Protein AF-A0A3R7PIP9-F1 (afdb_monomer_lite)

Radius of gyration: 19.39 Å; chains: 1; bounding box: 47×33×48 Å

Secondary structure (DSSP, 8-state):
---GGGHHHHTTT--TT--S--EE-TTT--EESSHHHHHHHHHHHH----EE-SSSS-EESSHHHHHHHHHHHSTT--

Organism: Penaeus vannamei (NCBI:txid6689)

pLDDT: mean 79.93, std 18.94, range [34.78, 95.81]

Foldseek 3Di:
DDDPVPVVVVVVVDDPDPPQPWDAAPPPRDTDNDPVVNQLVVCVVVVDFPAAAPVDRDTHSDPVVSVVCCCVVVVVPD

InterPro domains:
  IPR013087 Zinc finger C2H2-type [PF00096] (23-45)
  IPR013087 Zinc finger C2H2-type [PF00096] (51-74)
  IPR013087 Zinc finger C2H2-type [PS00028] (25-45)
  IPR013087 Zinc finger C2H2-type [PS50157] (23-50)
  IPR013087 Zinc finger C2H2-type [PS50157] (51-78)
  IPR013087 Zinc finger C2H2-type [SM00355] (23-45)
  IPR013087 Zinc finger C2H2-type [SM00355] (51-74)
  IPR036236 Zinc finger C2H2 superfamily [SSF57667] (22-71)
  IPR051967 Krueppel C2H2-type Zinc-Finger Domain-Containing Protein [PTHR45925] (25-75)

Structure (mmCIF, N/CA/C/O backbone):
data_AF-A0A3R7PIP9-F1
#
_entry.id   AF-A0A3R7PIP9-F1
#
loop_
_atom_site.group_PDB
_atom_site.id
_atom_site.type_symbol
_atom_site.label_atom_id
_atom_site.label_alt_id
_atom_site.label_comp_id
_atom_site.label_asym_id
_atom_site.label_entity_id
_atom_site.label_seq_id
_atom_site.pdbx_PDB_ins_code
_atom_site.Cartn_x
_atom_site.Cartn_y
_atom_site.Cartn_z
_atom_site.occupancy
_atom_site.B_iso_or_equiv
_atom_site.auth_seq_id
_atom_site.auth_comp_id
_atom_site.auth_asym_id
_atom_site.auth_atom_id
_atom_site.pdbx_PDB_model_num
ATOM 1 N N . MET A 1 1 ? -22.889 14.653 12.457 1.00 34.78 1 MET A N 1
ATOM 2 C CA . MET A 1 1 ? -22.983 13.676 13.563 1.00 34.78 1 MET A CA 1
ATOM 3 C C . MET A 1 1 ? -21.737 13.837 14.422 1.00 34.78 1 MET A C 1
ATOM 5 O O . MET A 1 1 ? -20.644 13.761 13.879 1.00 34.78 1 MET A O 1
ATOM 9 N N . ARG A 1 2 ? -21.897 14.214 15.698 1.00 35.19 2 ARG A N 1
ATOM 10 C CA . ARG A 1 2 ? -20.802 14.530 16.635 1.00 35.19 2 ARG A CA 1
ATOM 11 C C . ARG A 1 2 ? -20.165 13.216 17.102 1.00 35.19 2 ARG A C 1
ATOM 13 O O . ARG A 1 2 ? -20.878 12.373 17.635 1.00 35.19 2 ARG A O 1
ATOM 20 N N . ASN A 1 3 ? -18.868 13.029 16.852 1.00 40.94 3 ASN A N 1
ATOM 21 C CA . ASN A 1 3 ? -18.126 11.861 17.323 1.00 40.94 3 ASN A CA 1
ATOM 22 C C . ASN A 1 3 ? -17.781 12.072 18.814 1.00 40.94 3 ASN A C 1
ATOM 24 O O . ASN A 1 3 ? -17.158 13.088 19.125 1.00 40.94 3 ASN A O 1
ATOM 28 N N . PRO A 1 4 ? -18.200 11.187 19.736 1.00 43.84 4 PRO A N 1
ATOM 29 C CA . PRO A 1 4 ? -18.008 11.355 21.182 1.00 43.84 4 PRO A CA 1
ATOM 30 C C . PRO A 1 4 ? -16.542 11.340 21.657 1.00 43.84 4 PRO A C 1
ATOM 32 O O . PRO A 1 4 ? -16.288 11.583 22.831 1.00 43.84 4 PRO A O 1
ATOM 35 N N . SER A 1 5 ? -15.570 11.103 20.773 1.00 55.56 5 SER A N 1
ATOM 36 C CA . SER A 1 5 ? -14.143 11.010 21.121 1.00 55.56 5 SER A CA 1
ATOM 37 C C . SER A 1 5 ? -13.436 12.341 21.419 1.00 55.56 5 SER A C 1
ATOM 39 O O . SER A 1 5 ? -12.273 12.313 21.802 1.00 55.56 5 SER A O 1
ATOM 41 N N . ASP A 1 6 ? -14.086 13.493 21.231 1.00 50.06 6 ASP A N 1
ATOM 42 C CA . ASP A 1 6 ? -13.450 14.817 21.392 1.00 50.06 6 ASP A CA 1
ATOM 43 C C . ASP A 1 6 ? -13.430 15.305 22.857 1.00 50.06 6 ASP A C 1
ATOM 45 O O . ASP A 1 6 ? -12.531 16.035 23.268 1.00 50.06 6 ASP A O 1
ATOM 49 N N . ALA A 1 7 ? -14.382 14.850 23.683 1.00 53.88 7 ALA A N 1
ATOM 50 C CA . ALA A 1 7 ? -14.500 15.282 25.081 1.00 53.88 7 ALA A CA 1
ATOM 51 C C . ALA A 1 7 ? -13.401 14.699 25.993 1.00 53.88 7 ALA A C 1
ATOM 53 O O . ALA A 1 7 ? -12.969 15.355 26.938 1.00 53.88 7 ALA A O 1
ATOM 54 N N . GLU A 1 8 ? -12.910 13.498 25.682 1.00 52.03 8 GLU A N 1
ATOM 55 C CA . GLU A 1 8 ? -11.896 12.795 26.483 1.00 52.03 8 GLU A CA 1
ATOM 56 C C . GLU A 1 8 ? -10.507 13.457 26.371 1.00 52.03 8 GLU A C 1
ATOM 58 O O . GLU A 1 8 ? -9.723 13.452 27.318 1.00 52.03 8 GLU A O 1
ATOM 63 N N . PHE A 1 9 ? -10.200 14.080 25.228 1.00 52.81 9 PHE A N 1
ATOM 64 C CA . PHE A 1 9 ? -8.892 14.697 24.972 1.00 52.81 9 PHE A CA 1
ATOM 65 C C . PHE A 1 9 ? -8.704 16.049 25.676 1.00 52.81 9 PHE A C 1
ATOM 67 O O . PHE A 1 9 ? -7.568 16.437 25.959 1.00 52.81 9 PHE A O 1
ATOM 74 N N . ALA A 1 10 ? -9.796 16.737 26.024 1.00 54.28 10 ALA A N 1
ATOM 75 C CA . ALA A 1 10 ? -9.750 18.010 26.741 1.00 54.28 10 ALA A CA 1
ATOM 76 C C . ALA A 1 10 ? -9.243 17.865 28.191 1.00 54.28 10 ALA A C 1
ATOM 78 O O . ALA A 1 10 ? -8.610 18.781 28.713 1.00 54.28 10 ALA A O 1
ATOM 79 N N . LEU A 1 11 ? -9.452 16.705 28.828 1.00 55.69 11 LEU A N 1
ATOM 80 C CA . LEU A 1 11 ? -8.982 16.431 30.195 1.00 55.69 11 LEU A CA 1
ATOM 81 C C . LEU A 1 11 ? -7.464 16.201 30.282 1.00 55.69 11 LEU A C 1
ATOM 83 O O . LEU A 1 11 ? -6.884 16.348 31.354 1.00 55.69 11 LEU A O 1
ATOM 87 N N . LEU A 1 12 ? -6.812 15.871 29.162 1.00 58.25 12 LEU A N 1
ATOM 88 C CA . LEU A 1 12 ? -5.374 15.582 29.097 1.00 58.25 12 LEU A CA 1
ATOM 89 C C . LEU A 1 12 ? -4.518 16.798 28.702 1.00 58.25 12 LEU A C 1
ATOM 91 O O . LEU A 1 12 ? -3.302 16.668 28.574 1.00 58.25 12 LEU A O 1
ATOM 95 N N . GLY A 1 13 ? -5.124 17.974 28.495 1.00 54.69 13 GLY A N 1
ATOM 96 C CA . GLY A 1 13 ? -4.395 19.203 28.158 1.00 54.69 13 GLY A CA 1
ATOM 97 C C . GLY A 1 13 ? -3.667 19.158 26.807 1.00 54.69 13 GLY A C 1
ATOM 98 O O . GLY A 1 13 ? -2.705 19.898 26.603 1.00 54.69 13 GLY A O 1
ATOM 99 N N . LEU A 1 14 ? -4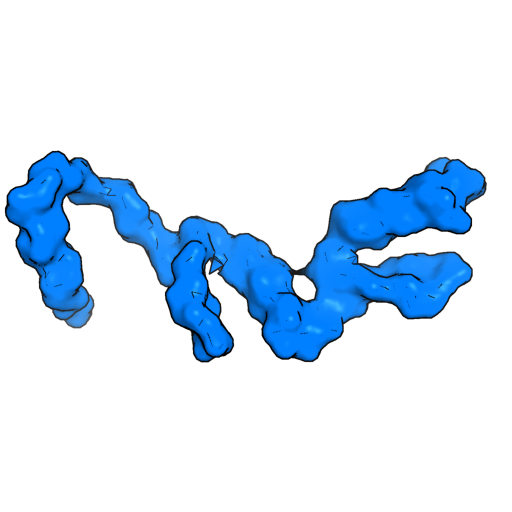.094 18.287 25.885 1.00 50.97 14 LEU A N 1
ATOM 100 C CA . LEU A 1 14 ? -3.515 18.185 24.545 1.00 50.97 14 LEU A CA 1
ATOM 101 C C . LEU A 1 14 ? -4.129 19.247 23.614 1.00 50.97 14 LEU A C 1
ATOM 103 O O . LEU A 1 14 ? -5.334 19.495 23.685 1.00 50.97 14 LEU A O 1
ATOM 107 N N . PRO A 1 15 ? -3.335 19.887 22.733 1.00 47.72 15 PRO A N 1
ATOM 108 C CA . PRO A 1 15 ? -3.841 20.941 21.864 1.00 47.72 15 PRO A CA 1
ATOM 109 C C . PRO A 1 15 ? -4.904 20.391 20.892 1.00 47.72 15 PRO A C 1
ATOM 111 O O . PRO A 1 15 ? -4.635 19.410 20.188 1.00 47.72 15 PRO A O 1
ATOM 114 N N . PRO A 1 16 ? -6.092 21.021 20.791 1.00 50.44 16 PRO A N 1
ATOM 115 C CA . PRO A 1 16 ? -7.100 20.634 19.811 1.00 50.44 16 PRO A CA 1
ATOM 116 C C . PRO A 1 16 ? -6.590 20.990 18.409 1.00 50.44 16 PRO A C 1
ATOM 118 O O . PRO A 1 16 ? -6.552 22.155 18.019 1.00 50.44 16 PRO A O 1
ATOM 121 N N . GLY A 1 17 ? -6.128 19.984 17.660 1.00 56.41 17 GLY A N 1
ATOM 122 C CA . GLY A 1 17 ? -5.569 20.206 16.320 1.00 56.41 17 GLY A CA 1
ATOM 123 C C . GLY A 1 17 ? -4.727 19.083 15.708 1.00 56.41 17 GLY A C 1
ATOM 124 O O . GLY A 1 17 ? -4.288 19.226 14.572 1.00 56.41 17 GLY A O 1
ATOM 125 N N . SER A 1 18 ? -4.500 17.95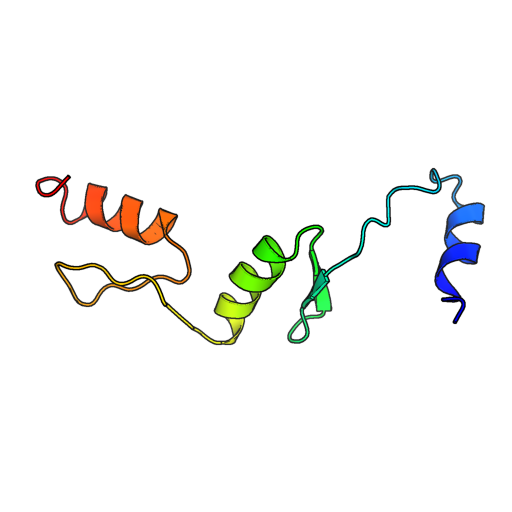3 16.387 1.00 51.59 18 SER A N 1
ATOM 126 C CA . SER A 1 18 ? -3.735 16.828 15.805 1.00 51.59 18 SER A CA 1
ATOM 127 C C . SER A 1 18 ? -4.581 15.836 14.998 1.00 51.59 18 SER A C 1
ATOM 129 O O . SER A 1 18 ? -4.037 14.933 14.362 1.00 51.59 18 SER A O 1
ATOM 131 N N . HIS A 1 19 ? -5.906 15.983 15.000 1.00 57.88 19 HIS A N 1
ATOM 132 C CA . HIS A 1 19 ? -6.822 15.065 14.323 1.00 57.88 19 HIS A CA 1
ATOM 133 C C . HIS A 1 19 ? -7.099 15.523 12.885 1.00 57.88 19 HIS A C 1
ATOM 135 O O . HIS A 1 19 ? -8.244 15.702 12.475 1.00 57.88 19 HIS A O 1
ATOM 141 N N . GLY A 1 20 ? -6.038 15.709 12.092 1.00 61.28 20 GLY A N 1
ATOM 142 C CA . GLY A 1 20 ? -6.185 15.627 10.639 1.00 61.28 20 GLY A CA 1
ATOM 143 C C . GLY A 1 20 ? -6.827 14.282 10.287 1.00 61.28 20 GLY A C 1
ATOM 144 O O . GLY A 1 20 ? -6.568 13.298 10.981 1.00 61.28 20 GLY A O 1
ATOM 145 N N . ALA A 1 21 ? -7.695 14.245 9.268 1.00 66.81 21 ALA A N 1
ATOM 146 C CA . ALA A 1 21 ? -8.451 13.050 8.885 1.00 66.81 21 ALA A CA 1
ATOM 147 C C . ALA A 1 21 ? -7.578 11.782 8.956 1.00 66.81 21 ALA A C 1
ATOM 149 O O . ALA A 1 21 ? -6.603 11.635 8.217 1.00 66.81 21 ALA A O 1
ATOM 150 N N . GLN A 1 22 ? -7.908 10.901 9.900 1.00 78.25 22 GLN A N 1
ATOM 151 C CA . GLN A 1 22 ? -7.169 9.674 10.158 1.00 78.25 22 GLN A CA 1
ATOM 152 C C . GLN A 1 22 ? -7.669 8.579 9.217 1.00 78.25 22 GLN A C 1
ATOM 154 O O . GLN A 1 22 ? -8.860 8.282 9.150 1.00 78.25 22 GLN A O 1
ATOM 159 N N . TYR A 1 23 ? -6.745 7.957 8.494 1.00 85.06 23 TYR A N 1
ATOM 160 C CA . TYR A 1 23 ? -7.026 6.869 7.568 1.00 85.06 23 TYR A CA 1
ATOM 161 C C . TYR A 1 23 ? -6.740 5.542 8.261 1.00 85.06 23 TYR A C 1
ATOM 163 O O . TYR A 1 23 ? -5.588 5.214 8.546 1.00 85.06 23 TYR A O 1
ATOM 171 N N . VAL A 1 24 ? -7.791 4.777 8.545 1.00 87.50 24 VAL A N 1
ATOM 172 C CA . VAL A 1 24 ? -7.695 3.537 9.323 1.00 87.50 24 VAL A CA 1
ATOM 173 C C . VAL A 1 24 ? -7.646 2.323 8.400 1.00 87.50 24 VAL A C 1
ATOM 175 O O . VAL A 1 24 ? -8.439 2.185 7.468 1.00 87.50 24 VAL A O 1
ATOM 178 N N . CYS A 1 25 ? -6.717 1.408 8.666 1.00 91.25 25 CYS A N 1
ATOM 179 C CA . CYS A 1 25 ? -6.641 0.140 7.964 1.00 91.25 25 CYS A CA 1
ATOM 180 C C . CYS A 1 25 ? -7.787 -0.781 8.371 1.00 91.25 25 CYS A C 1
ATOM 182 O O . CYS A 1 25 ? -7.857 -1.234 9.509 1.00 91.25 25 CYS A O 1
ATOM 184 N N . LYS A 1 26 ? -8.627 -1.150 7.403 1.00 91.06 26 LYS A N 1
ATOM 185 C CA . LYS A 1 26 ? -9.748 -2.075 7.617 1.00 91.06 26 LYS A CA 1
ATOM 186 C C . LYS A 1 26 ? -9.342 -3.506 7.999 1.00 91.06 26 LYS A C 1
ATOM 188 O O . LYS A 1 26 ? -10.185 -4.256 8.466 1.00 91.06 26 LYS A O 1
ATOM 193 N N . PHE A 1 27 ? -8.085 -3.896 7.777 1.00 93.06 27 PHE A N 1
ATOM 194 C CA . PHE A 1 27 ? -7.608 -5.257 8.057 1.00 93.06 27 PHE A CA 1
ATOM 195 C C . PHE A 1 27 ? -6.993 -5.413 9.449 1.00 93.06 27 PHE A C 1
ATOM 197 O O . PHE A 1 27 ? -7.066 -6.491 10.024 1.00 93.06 27 PHE A O 1
ATOM 204 N N . CYS A 1 28 ? -6.353 -4.368 9.980 1.00 93.44 28 CYS A N 1
ATOM 205 C CA . CYS A 1 28 ? -5.620 -4.451 11.249 1.00 93.44 28 CYS A CA 1
ATOM 206 C C . CYS A 1 28 ? -5.824 -3.252 12.185 1.00 93.44 28 CYS A C 1
ATOM 208 O O . CYS A 1 28 ? -5.168 -3.174 13.218 1.00 93.44 28 CYS A O 1
ATOM 210 N N . GLY A 1 29 ? -6.674 -2.288 11.824 1.00 87.38 29 GLY A N 1
ATOM 211 C CA . GLY A 1 29 ? -6.975 -1.114 12.647 1.00 87.38 29 GLY A CA 1
ATOM 212 C C . GLY A 1 29 ? -5.854 -0.073 12.741 1.00 87.38 29 GLY A C 1
ATOM 213 O O . GLY A 1 29 ? -6.028 0.939 13.411 1.00 87.38 29 GLY A O 1
ATOM 214 N N . LYS A 1 30 ? -4.706 -0.270 12.072 1.00 87.00 30 LYS A N 1
ATOM 215 C CA . LYS A 1 30 ? -3.605 0.708 12.079 1.00 87.00 30 LYS A CA 1
ATOM 216 C C . LYS A 1 30 ? -4.034 2.051 11.494 1.00 87.00 30 LYS A C 1
ATOM 218 O O . LYS A 1 30 ? -4.667 2.096 10.441 1.00 87.00 30 LYS A O 1
ATOM 223 N N . ILE A 1 31 ? -3.621 3.129 12.153 1.00 85.12 31 ILE A N 1
ATOM 224 C CA . ILE A 1 31 ? -3.954 4.504 11.781 1.00 85.12 31 ILE A CA 1
ATOM 225 C C . ILE A 1 31 ? -2.814 5.116 10.964 1.00 85.12 31 ILE A C 1
ATOM 227 O O . ILE A 1 31 ? -1.640 4.986 11.311 1.00 85.12 31 ILE A O 1
ATOM 231 N N . PHE A 1 32 ? -3.172 5.813 9.890 1.00 85.88 32 PHE A N 1
ATOM 232 C CA . PHE A 1 32 ? -2.263 6.559 9.030 1.00 85.88 32 PHE A CA 1
ATOM 233 C C . PHE A 1 32 ? -2.749 7.999 8.879 1.00 85.88 32 PHE A C 1
ATOM 235 O O . PHE A 1 32 ? -3.945 8.261 8.789 1.00 85.88 32 PHE A O 1
ATOM 242 N N . PHE A 1 33 ? -1.809 8.935 8.786 1.00 83.00 33 PHE A N 1
ATOM 243 C CA . PHE A 1 33 ? -2.110 10.362 8.615 1.00 83.00 33 PHE A CA 1
ATOM 244 C C . PHE A 1 33 ? -2.280 10.780 7.148 1.00 83.00 33 PHE A C 1
ATOM 246 O O . PHE A 1 33 ? -2.730 11.883 6.864 1.00 83.00 33 PHE A O 1
ATOM 253 N N . TYR A 1 34 ? -1.936 9.895 6.207 1.00 84.50 34 TYR A N 1
ATOM 254 C CA . TYR A 1 34 ? -2.043 10.153 4.773 1.00 84.50 34 TYR A CA 1
ATOM 255 C C . TYR A 1 34 ? -2.751 8.992 4.066 1.00 84.50 34 TYR A C 1
ATOM 257 O O . TYR A 1 34 ? -2.408 7.831 4.330 1.00 84.50 34 TYR A O 1
ATOM 265 N N . PRO A 1 35 ? -3.653 9.274 3.106 1.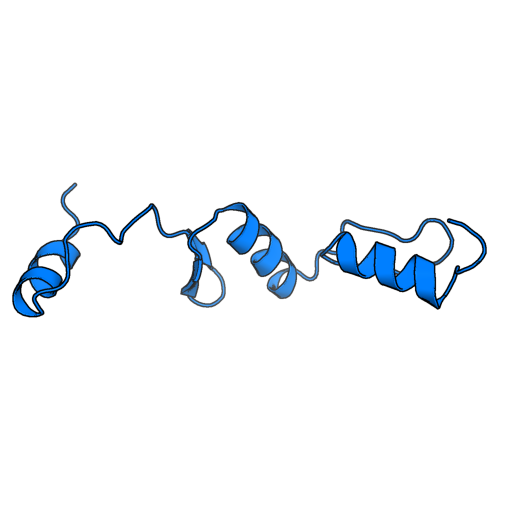00 87.75 35 PRO A N 1
ATOM 266 C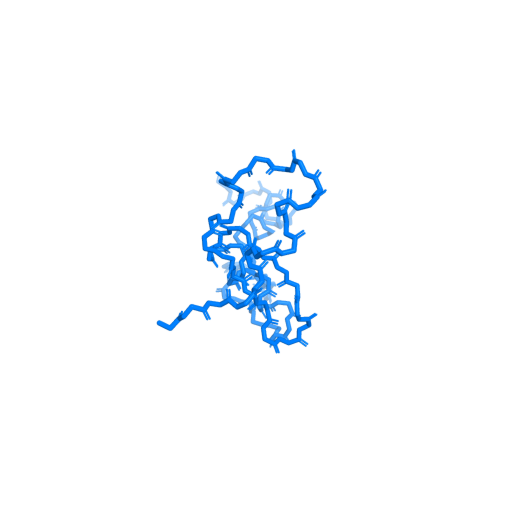 CA . PRO A 1 35 ? -4.368 8.230 2.375 1.00 87.75 35 PRO A CA 1
ATOM 267 C C . PRO A 1 35 ? -3.406 7.373 1.549 1.00 87.75 35 PRO A C 1
ATOM 269 O O . PRO A 1 35 ? -3.528 6.153 1.517 1.00 87.75 35 PRO A O 1
ATOM 272 N N . SER A 1 36 ? -2.378 7.990 0.959 1.00 89.38 36 SER A N 1
ATOM 273 C CA . SER A 1 36 ? -1.351 7.286 0.183 1.00 89.38 36 SER A CA 1
ATOM 274 C C . SER A 1 36 ? -0.510 6.330 1.035 1.00 89.38 36 SER A C 1
ATOM 276 O O . SER A 1 36 ? -0.028 5.313 0.533 1.00 89.38 36 SER A O 1
ATOM 278 N N . SER A 1 37 ? -0.330 6.626 2.326 1.00 91.31 37 SER A N 1
ATOM 279 C CA . SER A 1 37 ? 0.341 5.726 3.268 1.00 91.31 37 SER A CA 1
ATOM 280 C C . SER A 1 37 ? -0.552 4.541 3.627 1.00 91.31 37 SER A C 1
ATOM 282 O O . SER A 1 37 ? -0.067 3.409 3.618 1.00 91.31 37 SER A O 1
ATOM 284 N N . LEU A 1 38 ? -1.850 4.779 3.858 1.00 93.25 38 LEU A N 1
ATOM 285 C CA . LEU A 1 38 ? -2.822 3.704 4.065 1.00 93.25 38 LEU A CA 1
ATOM 286 C C . LEU A 1 38 ? -2.912 2.793 2.832 1.00 93.25 38 LEU A C 1
ATOM 288 O O . LEU A 1 38 ? -2.866 1.576 2.968 1.00 93.25 38 LEU A O 1
ATOM 292 N N . GLU A 1 39 ? -3.001 3.355 1.629 1.00 92.94 39 GLU A N 1
ATOM 293 C CA . GLU A 1 39 ? -3.120 2.578 0.394 1.00 92.94 39 GLU A CA 1
ATOM 294 C C . GLU A 1 39 ? -1.899 1.670 0.175 1.00 92.94 39 GLU A C 1
ATOM 296 O O . GLU A 1 39 ? -2.039 0.472 -0.076 1.00 92.94 39 GLU A O 1
ATOM 301 N N . LYS A 1 40 ? -0.680 2.206 0.348 1.00 94.12 40 LYS A N 1
ATOM 302 C CA . LYS A 1 40 ? 0.554 1.402 0.294 1.00 94.12 40 LYS A CA 1
ATOM 303 C C . LYS A 1 40 ? 0.553 0.296 1.346 1.00 94.12 40 LYS A C 1
ATOM 305 O O . LYS A 1 40 ? 1.026 -0.802 1.064 1.00 94.12 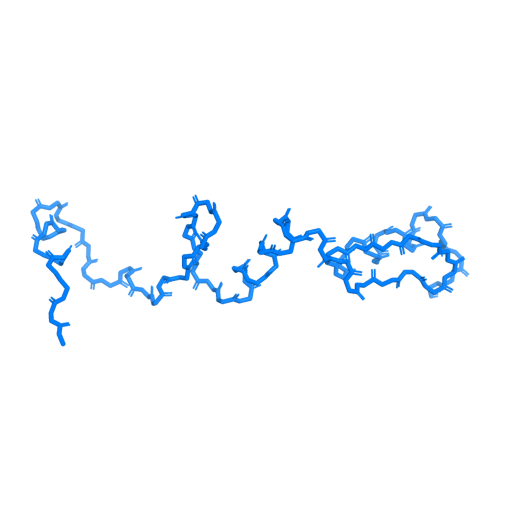40 LYS A O 1
ATOM 310 N N . HIS A 1 41 ? 0.044 0.585 2.542 1.00 94.50 41 HIS A N 1
ATOM 311 C CA . HIS A 1 41 ? -0.073 -0.398 3.609 1.00 94.50 41 HIS A CA 1
ATOM 312 C C . HIS A 1 41 ? -1.106 -1.485 3.290 1.00 94.50 41 HIS A C 1
ATOM 314 O O . HIS A 1 41 ? -0.821 -2.654 3.503 1.00 94.50 41 HIS A O 1
ATOM 320 N N . ILE A 1 42 ? -2.261 -1.153 2.712 1.00 95.56 42 ILE A N 1
ATOM 321 C CA . ILE A 1 42 ? -3.285 -2.141 2.334 1.00 95.56 42 ILE A CA 1
ATOM 322 C C . ILE A 1 42 ? -2.706 -3.227 1.415 1.00 95.56 42 ILE A C 1
ATOM 324 O O . ILE A 1 42 ? -3.037 -4.403 1.572 1.00 95.56 42 ILE A O 1
ATOM 328 N N . ARG A 1 43 ? -1.765 -2.873 0.532 1.00 95.81 43 ARG A N 1
ATOM 329 C CA . ARG A 1 43 ? -1.075 -3.838 -0.342 1.00 95.81 43 ARG A CA 1
ATOM 330 C C . ARG A 1 43 ? -0.297 -4.915 0.422 1.00 95.81 43 ARG A C 1
ATOM 332 O O . ARG A 1 43 ? -0.036 -5.977 -0.132 1.00 95.81 43 ARG A O 1
ATOM 339 N N . THR A 1 44 ? 0.065 -4.689 1.690 1.00 94.75 44 THR A N 1
ATOM 340 C CA . THR A 1 44 ? 0.693 -5.726 2.529 1.00 94.75 44 THR A CA 1
ATOM 341 C C . THR A 1 44 ? -0.298 -6.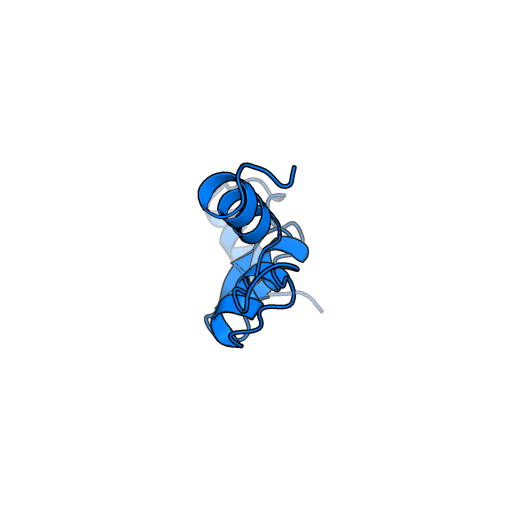790 2.986 1.00 94.75 44 THR A C 1
ATOM 343 O O . THR A 1 44 ? 0.121 -7.899 3.289 1.00 94.75 44 THR A O 1
ATOM 346 N N . HIS A 1 45 ? -1.591 -6.465 3.038 1.00 95.44 45 HIS A N 1
ATOM 347 C CA . HIS A 1 45 ? -2.655 -7.416 3.357 1.00 95.44 45 HIS A CA 1
ATOM 348 C C . HIS A 1 45 ? -3.153 -8.148 2.113 1.00 95.44 45 HIS A C 1
ATOM 350 O O . HIS A 1 45 ? -3.348 -9.357 2.157 1.00 95.44 45 HIS A O 1
ATOM 356 N N . THR A 1 46 ? -3.338 -7.433 0.999 1.00 94.94 46 THR A N 1
ATOM 357 C CA . THR A 1 46 ? -3.831 -8.032 -0.253 1.00 94.94 46 THR A CA 1
ATOM 358 C C . THR A 1 46 ? -2.751 -8.798 -1.014 1.00 94.94 46 THR A C 1
ATOM 360 O O . THR A 1 46 ? -3.064 -9.612 -1.876 1.00 94.94 46 THR A O 1
ATOM 363 N N . GLY A 1 47 ? -1.474 -8.525 -0.732 1.00 94.12 47 GLY A N 1
ATOM 364 C CA . GLY A 1 47 ? -0.351 -9.079 -1.484 1.00 94.12 47 GLY A CA 1
ATOM 365 C C . GLY A 1 47 ? -0.183 -8.465 -2.877 1.00 94.12 47 GLY A C 1
ATOM 366 O O . GLY A 1 47 ? 0.631 -8.958 -3.659 1.00 94.12 47 GLY A O 1
ATOM 367 N N . GLU A 1 48 ? -0.913 -7.392 -3.198 1.00 95.44 48 GLU A N 1
ATOM 368 C CA . GLU A 1 48 ? -0.823 -6.731 -4.497 1.00 95.44 48 GLU A CA 1
ATOM 369 C C . GLU A 1 48 ? 0.567 -6.141 -4.750 1.00 95.44 48 GLU A C 1
ATOM 371 O O . GLU A 1 48 ? 1.137 -5.385 -3.953 1.00 95.44 48 GLU A O 1
ATOM 376 N N . LYS A 1 49 ? 1.104 -6.455 -5.929 1.00 94.88 49 LYS A N 1
ATOM 377 C CA . LYS A 1 49 ? 2.419 -6.006 -6.392 1.00 94.88 49 LYS A CA 1
ATOM 378 C C . LYS A 1 49 ? 2.287 -5.358 -7.772 1.00 94.88 49 LYS A C 1
ATOM 380 O O . LYS A 1 49 ? 2.665 -5.966 -8.774 1.00 94.88 49 LYS A O 1
ATOM 385 N N . PRO A 1 50 ? 1.724 -4.138 -7.845 1.00 94.31 50 PRO A N 1
ATOM 386 C CA . PRO A 1 50 ? 1.458 -3.472 -9.118 1.00 94.31 50 PRO A CA 1
ATOM 387 C C . PRO A 1 50 ? 2.738 -3.087 -9.868 1.00 94.31 50 PRO A C 1
ATOM 389 O O . PRO A 1 50 ? 2.718 -2.943 -11.087 1.00 94.31 50 PRO A O 1
ATOM 392 N N . PHE A 1 51 ? 3.867 -2.934 -9.171 1.00 95.62 51 PHE A N 1
ATOM 393 C CA . PHE A 1 51 ? 5.123 -2.547 -9.800 1.00 95.62 51 PHE A CA 1
ATOM 394 C C . PHE A 1 51 ? 5.909 -3.792 -10.192 1.00 95.62 51 PHE A C 1
ATOM 396 O O . PHE A 1 51 ? 6.398 -4.519 -9.327 1.00 95.62 51 PHE A O 1
ATOM 403 N N . LYS A 1 52 ? 6.042 -4.024 -11.496 1.00 95.56 52 LYS A N 1
ATOM 404 C CA . LYS A 1 52 ? 6.782 -5.155 -12.063 1.00 95.56 52 LYS A CA 1
ATOM 405 C C . LYS A 1 52 ? 8.140 -4.700 -12.586 1.00 95.56 52 LYS A C 1
ATOM 407 O O . LYS A 1 52 ? 8.277 -3.584 -13.085 1.00 95.56 52 LYS A O 1
ATOM 412 N N . CYS A 1 53 ? 9.139 -5.564 -12.462 1.00 95.31 53 CYS A N 1
ATOM 413 C CA . CYS A 1 53 ? 10.407 -5.394 -13.151 1.00 95.31 53 CYS A CA 1
ATOM 414 C C . CYS A 1 53 ? 10.206 -5.696 -14.648 1.00 95.31 53 CYS A C 1
ATOM 416 O O . CYS A 1 53 ? 9.617 -6.724 -14.970 1.00 95.31 53 CYS A O 1
ATOM 418 N N . PRO A 1 54 ? 10.698 -4.854 -15.571 1.00 92.38 54 PRO A N 1
ATOM 419 C CA . PRO A 1 54 ? 10.609 -5.129 -17.006 1.00 92.38 54 PRO A CA 1
ATOM 420 C C . PRO A 1 54 ? 11.544 -6.254 -17.479 1.00 92.38 54 PRO A C 1
ATOM 422 O O . PRO A 1 54 ? 11.338 -6.803 -18.554 1.00 92.38 54 PRO A O 1
ATOM 425 N N . HIS A 1 55 ? 12.564 -6.610 -16.693 1.00 92.12 55 HIS A N 1
ATOM 426 C CA . HIS A 1 55 ? 13.601 -7.567 -17.101 1.00 92.12 55 HIS A CA 1
ATOM 427 C C . HIS A 1 55 ? 13.478 -8.944 -16.436 1.00 92.12 55 HIS A C 1
ATOM 429 O O . HIS A 1 55 ? 14.228 -9.855 -16.775 1.00 92.12 55 HIS A O 1
ATOM 435 N N . CYS A 1 56 ? 12.587 -9.110 -15.454 1.00 94.50 56 CYS A N 1
ATOM 436 C CA . CYS A 1 56 ? 12.387 -10.382 -14.761 1.00 94.50 56 CYS A CA 1
ATOM 437 C C . CYS A 1 56 ? 11.023 -10.441 -14.061 1.00 94.50 56 CYS A C 1
ATOM 439 O O . CYS A 1 56 ? 10.323 -9.441 -13.944 1.00 94.50 56 CYS A O 1
ATOM 441 N N . ASN A 1 57 ? 10.680 -11.601 -13.499 1.00 94.12 57 ASN A N 1
ATOM 442 C CA . ASN A 1 57 ? 9.389 -11.832 -12.837 1.00 94.12 57 ASN A CA 1
ATOM 443 C C . ASN A 1 57 ? 9.272 -11.185 -11.439 1.00 94.12 57 ASN A C 1
ATOM 445 O O . ASN A 1 57 ? 8.324 -11.456 -10.699 1.00 94.12 57 ASN A O 1
ATOM 449 N N . TYR A 1 58 ? 10.232 -10.341 -11.045 1.00 95.25 58 TYR A N 1
ATOM 450 C CA . TYR A 1 58 ? 10.178 -9.629 -9.773 1.00 95.25 58 TYR A CA 1
ATOM 451 C C . TYR A 1 58 ? 9.075 -8.566 -9.790 1.00 95.25 58 TYR A C 1
ATOM 453 O O . TYR A 1 58 ? 8.954 -7.778 -10.727 1.00 95.25 58 TYR A O 1
ATOM 461 N N . SER A 1 59 ? 8.292 -8.509 -8.717 1.00 95.81 59 SER A N 1
ATOM 462 C CA . SER A 1 59 ? 7.272 -7.484 -8.515 1.00 95.81 59 SER A CA 1
ATOM 463 C C . SER A 1 59 ? 7.241 -7.034 -7.059 1.00 95.81 59 SER A C 1
ATOM 465 O O . SER A 1 59 ? 7.542 -7.805 -6.143 1.00 95.81 59 SER A O 1
ATOM 467 N N . ALA A 1 60 ? 6.883 -5.773 -6.838 1.00 95.44 60 ALA A N 1
ATOM 468 C CA . ALA A 1 60 ? 6.798 -5.181 -5.514 1.00 95.44 60 ALA A CA 1
ATOM 469 C C . ALA A 1 60 ? 5.540 -4.324 -5.349 1.00 95.44 60 ALA A C 1
ATOM 471 O O . ALA A 1 60 ? 4.963 -3.800 -6.303 1.00 95.44 60 ALA A O 1
ATOM 472 N N . SER A 1 61 ? 5.140 -4.144 -4.091 1.00 94.81 61 SER A N 1
ATOM 473 C CA . SER A 1 61 ? 4.029 -3.273 -3.696 1.00 94.81 61 SER A CA 1
ATOM 474 C C . SER A 1 61 ? 4.370 -1.778 -3.783 1.00 94.81 61 SER A C 1
ATOM 476 O O . SER A 1 61 ? 3.470 -0.934 -3.740 1.00 94.81 61 SER A O 1
ATOM 478 N N . GLN A 1 62 ? 5.660 -1.439 -3.932 1.00 94.62 62 GLN A N 1
ATOM 479 C CA . GLN A 1 62 ? 6.175 -0.069 -3.982 1.00 94.62 62 GLN A CA 1
ATOM 480 C C . GLN A 1 62 ? 7.232 0.124 -5.080 1.00 94.62 62 GLN A C 1
ATOM 482 O O . GLN A 1 62 ? 8.090 -0.732 -5.296 1.00 94.62 62 GLN A O 1
ATOM 487 N N . LYS A 1 63 ? 7.214 1.300 -5.725 1.00 93.31 63 LYS A N 1
ATOM 488 C CA . LYS A 1 63 ? 8.138 1.671 -6.812 1.00 93.31 63 LYS A CA 1
ATOM 489 C C . LYS A 1 63 ? 9.600 1.753 -6.363 1.00 93.31 63 LYS A C 1
ATOM 491 O O . LYS A 1 63 ? 10.487 1.355 -7.112 1.00 93.31 63 LYS A O 1
ATOM 496 N N . SER A 1 64 ? 9.857 2.245 -5.149 1.00 94.31 64 SER A N 1
ATOM 497 C CA . SER A 1 64 ? 11.211 2.339 -4.580 1.00 94.31 64 SER A CA 1
ATOM 498 C C . SER A 1 64 ? 11.895 0.973 -4.522 1.00 94.31 64 SER A C 1
ATOM 500 O O . SER A 1 64 ? 13.053 0.860 -4.907 1.00 94.31 64 SER A O 1
ATOM 502 N N . HIS A 1 65 ? 11.163 -0.077 -4.141 1.00 95.19 65 HIS A N 1
ATOM 503 C CA . HIS A 1 65 ? 11.689 -1.441 -4.099 1.00 95.19 65 HIS A CA 1
ATOM 504 C C . HIS A 1 65 ? 12.060 -1.962 -5.490 1.00 95.19 65 HIS A C 1
ATOM 506 O O . HIS A 1 65 ? 13.121 -2.560 -5.642 1.00 95.19 65 HIS A O 1
ATOM 512 N N . VAL A 1 66 ? 11.247 -1.684 -6.519 1.00 94.81 66 VAL A N 1
ATOM 513 C CA . VAL A 1 66 ? 11.603 -2.033 -7.907 1.00 94.81 66 VAL A CA 1
ATOM 514 C C . VAL A 1 66 ? 12.826 -1.247 -8.373 1.00 94.81 66 VAL A C 1
ATOM 516 O O . VAL A 1 66 ? 13.711 -1.829 -8.987 1.00 94.81 66 VAL A O 1
ATOM 519 N N . LYS A 1 67 ? 12.939 0.044 -8.034 1.00 94.44 67 LYS A N 1
ATOM 520 C CA . LYS A 1 67 ? 14.122 0.854 -8.365 1.00 94.44 67 LYS A CA 1
ATOM 521 C C . LYS A 1 67 ? 15.393 0.282 -7.734 1.00 94.44 67 LYS A C 1
ATOM 523 O O . LYS A 1 67 ? 16.385 0.096 -8.429 1.00 94.44 67 LYS A O 1
ATOM 528 N N . THR A 1 68 ? 15.362 -0.034 -6.440 1.00 94.81 68 THR A N 1
ATOM 529 C CA . THR A 1 68 ? 16.501 -0.657 -5.752 1.00 94.81 68 THR A CA 1
ATOM 530 C C . THR A 1 68 ? 16.810 -2.044 -6.316 1.00 94.81 68 THR A C 1
ATOM 532 O O . THR A 1 68 ? 17.977 -2.391 -6.471 1.00 94.81 68 THR A O 1
ATOM 535 N N . HIS A 1 69 ? 15.786 -2.829 -6.664 1.00 94.56 69 HIS A N 1
ATOM 536 C CA . HIS A 1 69 ? 15.957 -4.111 -7.352 1.00 94.56 69 HIS A CA 1
ATOM 537 C C . HIS A 1 69 ? 16.672 -3.934 -8.693 1.00 94.56 69 HIS A C 1
ATOM 539 O O . HIS A 1 69 ? 17.662 -4.617 -8.934 1.00 94.56 69 HIS A O 1
ATOM 545 N N . LEU A 1 70 ? 16.229 -2.990 -9.528 1.00 93.94 70 LEU A N 1
ATOM 546 C CA . LEU A 1 70 ? 16.867 -2.676 -10.805 1.00 93.94 70 LEU A CA 1
ATOM 547 C C . LEU A 1 70 ? 18.328 -2.280 -10.599 1.00 93.94 70 LEU A C 1
ATOM 549 O O . LEU A 1 70 ? 19.203 -2.891 -11.186 1.00 93.94 70 LEU A O 1
ATOM 553 N N . GLN A 1 71 ? 18.619 -1.363 -9.680 1.00 92.56 71 GLN A N 1
ATOM 554 C CA . GLN A 1 71 ? 19.995 -0.935 -9.415 1.00 92.56 71 GLN A CA 1
ATOM 555 C C . GLN A 1 71 ? 20.911 -2.073 -8.946 1.00 92.56 71 GLN A C 1
ATOM 557 O O . GLN A 1 71 ? 22.094 -2.069 -9.255 1.00 92.56 71 GLN A O 1
ATOM 562 N N . ARG A 1 72 ? 20.386 -3.046 -8.193 1.00 92.56 72 ARG A N 1
ATOM 563 C CA . ARG A 1 72 ? 21.191 -4.137 -7.618 1.00 92.56 72 ARG A CA 1
ATOM 564 C C . ARG A 1 72 ? 21.281 -5.379 -8.498 1.00 92.56 72 ARG A C 1
ATOM 566 O O . ARG A 1 72 ? 22.246 -6.123 -8.392 1.00 92.56 72 ARG A O 1
ATOM 573 N N . ARG A 1 73 ? 20.245 -5.662 -9.287 1.00 92.38 73 ARG A N 1
ATOM 574 C CA . ARG A 1 73 ? 20.116 -6.895 -10.087 1.00 92.38 73 ARG A CA 1
ATOM 575 C C . ARG A 1 73 ? 20.198 -6.646 -11.590 1.00 92.38 73 ARG A C 1
ATOM 577 O O . ARG A 1 73 ? 20.467 -7.572 -12.342 1.00 92.38 73 ARG A O 1
ATOM 584 N N . HIS A 1 74 ? 19.975 -5.408 -12.006 1.00 90.00 74 HIS A N 1
ATOM 585 C CA . HIS A 1 74 ? 19.981 -4.929 -13.383 1.00 90.00 74 HIS A CA 1
ATOM 586 C C . HIS A 1 74 ? 20.787 -3.617 -13.458 1.00 90.00 74 HIS A C 1
ATOM 588 O O . HIS A 1 74 ? 20.371 -2.658 -14.101 1.00 90.00 74 HIS A O 1
ATOM 594 N N . SER A 1 75 ? 21.926 -3.566 -12.753 1.00 75.75 75 SER A N 1
ATOM 595 C CA . SER A 1 75 ? 22.780 -2.377 -12.578 1.00 75.75 75 SER A CA 1
ATOM 596 C C . SER A 1 75 ? 23.248 -1.734 -13.888 1.00 75.75 75 SER A C 1
ATOM 598 O O . SER A 1 75 ? 23.675 -0.588 -13.878 1.00 75.75 75 SER A O 1
ATOM 600 N N . ASN A 1 76 ? 23.151 -2.462 -15.003 1.00 67.19 76 ASN A N 1
ATOM 601 C CA . ASN A 1 76 ? 23.578 -2.040 -16.338 1.00 67.19 76 ASN A CA 1
ATOM 602 C C . ASN A 1 76 ? 22.420 -1.525 -17.225 1.00 67.19 76 ASN A C 1
ATOM 604 O O . ASN A 1 76 ? 22.600 -1.400 -18.430 1.00 67.19 76 ASN A O 1
ATOM 608 N N . LEU A 1 77 ? 21.223 -1.296 -16.667 1.00 62.44 77 LEU A N 1
ATOM 609 C CA . LEU A 1 77 ? 19.992 -0.952 -17.408 1.00 62.44 77 LEU A CA 1
ATOM 610 C C . LEU A 1 77 ? 19.338 0.368 -16.936 1.00 62.44 77 LEU A C 1
ATOM 612 O O . LEU A 1 77 ? 18.150 0.582 -17.176 1.00 62.44 77 LEU A O 1
ATOM 616 N N . SER A 1 78 ? 20.085 1.226 -16.230 1.00 54.50 78 SER A N 1
ATOM 617 C CA . SER A 1 78 ? 19.634 2.550 -15.760 1.00 54.50 78 SER A CA 1
ATOM 618 C C . SER A 1 78 ? 19.897 3.665 -16.757 1.00 54.50 78 SER A C 1
ATOM 620 O O . SER A 1 78 ? 21.052 3.710 -17.234 1.00 54.50 78 SER A O 1
#

Sequence (78 aa):
MRNPSDAEFALLGLPPGSHGAQYVCKFCGKIFFYPSSLEKHIRTHTGEKPFKCPHCNYSASQKSHVKTHLQRRHSNLS